Protein AF-A0A8S3IDD4-F1 (afdb_monomer_lite)

Structure (mmCIF, N/CA/C/O backbone):
data_AF-A0A8S3IDD4-F1
#
_entry.id   AF-A0A8S3IDD4-F1
#
loop_
_atom_site.group_PDB
_atom_site.id
_atom_site.type_symbol
_atom_site.label_atom_id
_atom_site.label_alt_id
_atom_site.label_comp_id
_atom_site.label_asym_id
_atom_site.label_entity_id
_atom_site.label_seq_id
_atom_site.pdbx_PDB_ins_code
_atom_site.Cartn_x
_atom_site.Cartn_y
_atom_site.Cartn_z
_atom_site.occupancy
_atom_site.B_iso_or_equiv
_atom_site.auth_seq_id
_atom_site.auth_comp_id
_atom_site.auth_asym_id
_atom_site.auth_atom_id
_atom_site.pdbx_PDB_model_num
ATOM 1 N N . MET A 1 1 ? 24.880 -19.473 -85.694 1.00 47.81 1 MET A N 1
ATOM 2 C CA . MET A 1 1 ? 25.541 -20.239 -84.610 1.00 47.81 1 MET A CA 1
ATOM 3 C C . MET A 1 1 ? 26.152 -19.197 -83.687 1.00 47.81 1 MET A C 1
ATOM 5 O O . MET A 1 1 ? 26.950 -18.420 -84.173 1.00 47.81 1 MET A O 1
ATOM 9 N N . ARG A 1 2 ? 25.750 -18.999 -82.434 1.00 45.16 2 ARG A N 1
ATOM 10 C CA . ARG A 1 2 ? 25.641 -19.986 -81.361 1.00 45.16 2 ARG A CA 1
ATOM 11 C C . ARG A 1 2 ? 24.811 -19.345 -80.235 1.00 45.16 2 ARG A C 1
ATOM 13 O O . ARG A 1 2 ? 25.293 -18.431 -79.578 1.00 45.16 2 ARG A O 1
ATOM 20 N N . SER A 1 3 ? 23.558 -19.768 -80.106 1.00 53.62 3 SER A N 1
ATOM 21 C CA . SER A 1 3 ? 22.796 -19.645 -78.861 1.00 53.62 3 SER A CA 1
ATOM 22 C C . SER A 1 3 ? 23.045 -20.927 -78.066 1.00 53.62 3 SER A C 1
ATOM 24 O O . SER A 1 3 ? 23.429 -21.925 -78.671 1.00 53.62 3 SER A O 1
ATOM 26 N N . ASP A 1 4 ? 22.802 -20.876 -76.762 1.00 62.62 4 ASP A N 1
ATOM 27 C CA . ASP A 1 4 ? 22.766 -22.005 -75.819 1.00 62.62 4 ASP A CA 1
ATOM 28 C C . ASP A 1 4 ? 24.061 -22.210 -75.027 1.00 62.62 4 ASP A C 1
ATOM 30 O O . ASP A 1 4 ? 24.884 -23.060 -75.346 1.00 62.62 4 ASP A O 1
ATOM 34 N N . GLU A 1 5 ? 24.209 -21.476 -73.920 1.00 58.34 5 GLU A N 1
ATOM 35 C CA . GLU A 1 5 ? 24.872 -22.041 -72.744 1.00 58.34 5 GLU A CA 1
ATOM 36 C C . GLU A 1 5 ? 24.438 -21.335 -71.450 1.00 58.34 5 GLU A C 1
ATOM 38 O O . GLU A 1 5 ? 24.296 -20.115 -71.412 1.00 58.34 5 GLU A O 1
ATOM 43 N N . ALA A 1 6 ? 24.292 -22.136 -70.389 1.00 51.22 6 ALA A N 1
ATOM 44 C CA . ALA A 1 6 ? 24.129 -21.768 -68.978 1.00 51.22 6 ALA A CA 1
ATOM 45 C C . ALA A 1 6 ? 22.702 -21.631 -68.402 1.00 51.22 6 ALA A C 1
ATOM 47 O O . ALA A 1 6 ? 22.340 -20.629 -67.790 1.00 51.22 6 ALA A O 1
ATOM 48 N N . THR A 1 7 ? 21.946 -22.731 -68.416 1.00 53.31 7 THR A N 1
ATOM 49 C CA . THR A 1 7 ? 20.843 -22.970 -67.461 1.00 53.31 7 THR A CA 1
ATOM 50 C C . THR A 1 7 ? 20.945 -24.350 -66.813 1.00 53.31 7 THR A C 1
ATOM 52 O O . THR A 1 7 ? 20.028 -25.146 -66.917 1.00 53.31 7 THR A O 1
ATOM 55 N N . HIS A 1 8 ? 22.044 -24.679 -66.121 1.00 52.75 8 HIS A N 1
ATOM 56 C CA . HIS A 1 8 ? 22.105 -25.961 -65.395 1.00 52.75 8 HIS A CA 1
ATOM 57 C C . HIS A 1 8 ? 23.022 -25.974 -64.156 1.00 52.75 8 HIS A C 1
ATOM 59 O O . HIS A 1 8 ? 23.815 -26.885 -63.982 1.00 52.75 8 HIS A O 1
ATOM 65 N N . ILE A 1 9 ? 22.910 -24.995 -63.248 1.00 53.78 9 ILE A N 1
ATOM 66 C CA . ILE A 1 9 ? 23.600 -25.040 -61.934 1.00 53.78 9 ILE A CA 1
ATOM 67 C C . ILE A 1 9 ? 22.798 -24.356 -60.810 1.00 53.78 9 ILE A C 1
ATOM 69 O O . ILE A 1 9 ? 23.269 -23.425 -60.165 1.00 53.78 9 ILE A O 1
ATOM 73 N N . ASN A 1 10 ? 21.554 -24.773 -60.551 1.00 53.62 10 ASN A N 1
ATOM 74 C CA . ASN A 1 10 ? 20.807 -24.253 -59.387 1.00 53.62 10 ASN A CA 1
ATOM 75 C C . ASN A 1 10 ? 20.109 -25.307 -58.517 1.00 53.62 10 ASN A C 1
ATOM 77 O O . ASN A 1 10 ? 19.536 -24.943 -57.493 1.00 53.62 10 ASN A O 1
ATOM 81 N N . HIS A 1 11 ? 20.189 -26.598 -58.852 1.00 50.66 11 HIS A N 1
ATOM 82 C CA . HIS A 1 11 ? 19.459 -27.629 -58.105 1.00 50.66 11 HIS A CA 1
ATOM 83 C C . HIS A 1 11 ? 20.209 -28.154 -56.863 1.00 50.66 11 HIS A C 1
ATOM 85 O O . HIS A 1 11 ? 19.583 -28.518 -55.874 1.00 50.66 11 HIS A O 1
ATOM 91 N N . ASP A 1 12 ? 21.544 -28.111 -56.859 1.00 53.09 12 ASP A N 1
ATOM 92 C CA . ASP A 1 12 ? 22.360 -28.787 -55.835 1.00 53.09 12 ASP A CA 1
ATOM 93 C C . ASP A 1 12 ? 22.460 -28.008 -54.500 1.00 53.09 12 ASP A C 1
ATOM 95 O O . ASP A 1 12 ? 22.492 -28.561 -53.404 1.00 53.09 12 ASP A O 1
ATOM 99 N N . ARG A 1 13 ? 22.391 -26.669 -54.548 1.00 55.47 13 ARG A N 1
ATOM 100 C CA . ARG A 1 13 ? 22.557 -25.806 -53.356 1.00 55.47 13 ARG A CA 1
ATOM 101 C C . ARG A 1 13 ? 21.359 -25.795 -52.397 1.00 55.47 13 ARG A C 1
ATOM 103 O O . ARG A 1 13 ? 21.469 -25.245 -51.299 1.00 55.47 13 ARG A O 1
ATOM 110 N N . ASN A 1 14 ? 20.206 -26.325 -52.808 1.00 54.72 14 ASN A N 1
ATOM 111 C CA . ASN A 1 14 ? 18.976 -26.300 -52.007 1.00 54.72 14 ASN A CA 1
ATOM 112 C C . ASN A 1 14 ? 18.850 -27.544 -51.100 1.00 54.72 14 ASN A C 1
ATOM 114 O O . ASN A 1 14 ? 18.374 -27.456 -49.965 1.00 54.72 14 ASN A O 1
ATOM 118 N N . VAL A 1 15 ? 19.371 -28.686 -51.556 1.00 56.53 15 VAL A N 1
ATOM 119 C CA . VAL A 1 15 ? 19.342 -29.953 -50.806 1.00 56.53 15 VAL A CA 1
ATOM 120 C C . VAL A 1 15 ? 20.254 -29.884 -49.574 1.00 56.53 15 VAL A C 1
ATOM 122 O O . VAL A 1 15 ? 19.863 -30.263 -48.473 1.00 56.53 15 VAL A O 1
ATOM 125 N N . ASP A 1 16 ? 21.437 -29.286 -49.703 1.00 58.88 16 ASP A N 1
ATOM 126 C CA . ASP A 1 16 ? 22.385 -29.174 -48.585 1.00 58.88 16 ASP A CA 1
ATOM 127 C C . ASP A 1 16 ? 21.872 -28.252 -47.452 1.00 58.88 16 ASP A C 1
ATOM 129 O O . ASP A 1 16 ? 22.138 -28.468 -46.269 1.00 58.88 16 ASP A O 1
ATOM 133 N N . LYS A 1 17 ? 21.047 -27.248 -47.782 1.00 57.25 17 LYS A N 1
ATOM 134 C CA . LYS A 1 17 ? 20.395 -26.386 -46.782 1.00 57.25 17 LYS A CA 1
ATOM 135 C C . LYS A 1 17 ? 19.282 -27.123 -46.041 1.00 57.25 17 LYS A C 1
ATOM 137 O O . LYS A 1 17 ? 19.231 -27.071 -44.815 1.00 57.25 17 LYS A O 1
ATOM 142 N N . THR A 1 18 ? 18.415 -27.834 -46.758 1.00 58.44 18 THR A N 1
ATOM 143 C CA . THR A 1 18 ? 17.277 -28.563 -46.168 1.00 58.44 18 THR A CA 1
ATOM 144 C C . THR A 1 18 ? 17.724 -29.674 -45.215 1.00 58.44 18 THR A C 1
ATOM 146 O O . THR A 1 18 ? 17.156 -29.798 -44.128 1.00 58.44 18 THR A O 1
ATOM 149 N N . VAL A 1 19 ? 18.802 -30.402 -45.531 1.00 59.56 19 VAL A N 1
ATOM 150 C CA . VAL A 1 19 ? 19.368 -31.422 -44.625 1.00 59.56 19 VAL A CA 1
ATOM 151 C C . VAL A 1 19 ? 19.996 -30.791 -43.372 1.00 59.56 19 VAL A C 1
ATOM 153 O O . VAL A 1 19 ? 19.849 -31.327 -42.271 1.00 59.56 19 VAL A O 1
ATOM 156 N N . LYS A 1 20 ? 20.638 -29.619 -43.494 1.00 60.47 20 LYS A N 1
ATOM 157 C CA . LYS A 1 20 ? 21.202 -28.880 -42.347 1.00 60.47 20 LYS A CA 1
ATOM 158 C C . LYS A 1 20 ? 20.121 -28.366 -41.392 1.00 60.47 20 LYS A C 1
ATOM 160 O O . LYS A 1 20 ? 20.277 -28.512 -40.181 1.00 60.47 20 LYS A O 1
ATOM 165 N N . TYR A 1 21 ? 19.011 -27.836 -41.910 1.00 59.66 21 TYR A N 1
ATOM 166 C CA . TYR A 1 21 ? 17.879 -27.410 -41.076 1.00 59.66 21 TYR A CA 1
ATOM 167 C C . TYR A 1 21 ? 17.179 -28.596 -40.405 1.00 59.66 21 TYR A C 1
ATOM 169 O O . TYR A 1 21 ? 16.895 -28.529 -39.211 1.00 59.66 21 TYR A O 1
ATOM 177 N N . ALA A 1 22 ? 16.979 -29.711 -41.113 1.00 59.59 22 ALA A N 1
ATOM 178 C CA . ALA A 1 22 ? 16.393 -30.918 -40.525 1.00 59.59 22 ALA A CA 1
ATOM 179 C C . ALA A 1 22 ? 17.230 -31.461 -39.349 1.00 59.59 22 ALA A C 1
ATOM 181 O O . ALA A 1 22 ? 16.677 -31.857 -38.323 1.00 59.59 22 ALA A O 1
ATOM 182 N N . LYS A 1 23 ? 18.565 -31.406 -39.458 1.00 60.41 23 LYS A N 1
ATOM 183 C CA . LYS A 1 23 ? 19.498 -31.847 -38.407 1.00 60.41 23 LYS A CA 1
ATOM 184 C C . LYS A 1 23 ? 19.513 -30.925 -37.175 1.00 60.41 23 LYS A C 1
ATOM 186 O O . LYS A 1 23 ? 19.834 -31.388 -36.085 1.00 60.41 23 LYS A O 1
ATOM 191 N N . LEU A 1 24 ? 19.143 -29.649 -37.336 1.00 59.66 24 LEU A N 1
ATOM 192 C CA . LEU A 1 24 ? 19.061 -28.651 -36.259 1.00 59.66 24 LEU A CA 1
ATOM 193 C C . LEU A 1 24 ? 17.679 -28.620 -35.576 1.00 59.66 24 LEU A C 1
ATOM 195 O O . LEU A 1 24 ? 17.594 -28.417 -34.369 1.00 59.66 24 LEU A O 1
ATOM 199 N N . ILE A 1 25 ? 16.595 -28.835 -36.326 1.00 60.56 25 ILE A N 1
ATOM 200 C CA . ILE A 1 25 ? 15.211 -28.725 -35.827 1.00 60.56 25 ILE A CA 1
ATOM 201 C C . ILE A 1 25 ? 14.819 -29.926 -34.949 1.00 60.56 25 ILE A C 1
ATOM 203 O O . ILE A 1 25 ? 14.112 -29.758 -33.954 1.00 60.56 25 ILE A O 1
ATOM 207 N N . LEU A 1 26 ? 15.313 -31.126 -35.274 1.00 59.53 26 LEU A N 1
ATOM 208 C CA . LEU A 1 26 ? 15.010 -32.360 -34.539 1.00 59.53 26 LEU A CA 1
ATOM 209 C C . LEU A 1 26 ? 15.363 -32.307 -33.034 1.00 59.53 26 LEU A C 1
ATOM 211 O O . LEU A 1 26 ? 14.499 -32.640 -32.221 1.00 59.53 26 LEU A O 1
ATOM 215 N N . PRO A 1 27 ? 16.569 -31.865 -32.612 1.00 61.62 27 PRO A N 1
ATOM 216 C CA . PRO A 1 27 ? 16.889 -31.759 -31.187 1.00 61.62 27 PRO A CA 1
ATOM 217 C C . PRO A 1 27 ? 16.122 -30.631 -30.477 1.00 61.62 27 PRO A C 1
ATOM 219 O O . PRO A 1 27 ? 15.776 -30.778 -29.307 1.00 61.62 27 PRO A O 1
ATOM 222 N N . ILE A 1 28 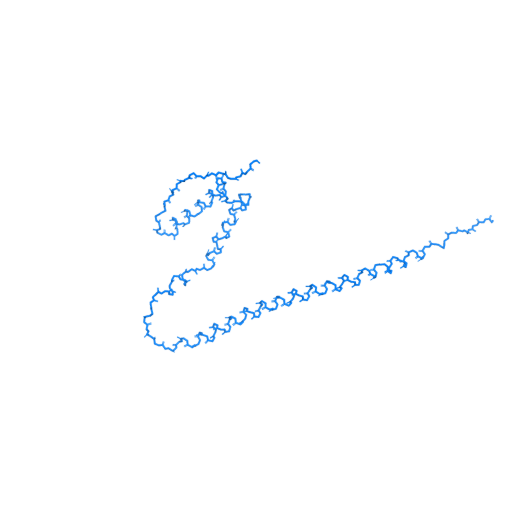? 15.803 -29.529 -31.168 1.00 65.00 28 ILE A N 1
ATOM 223 C CA . ILE A 1 28 ? 15.089 -28.379 -30.581 1.00 65.00 28 ILE A CA 1
ATOM 224 C C . ILE A 1 28 ? 13.644 -28.752 -30.223 1.00 65.00 28 ILE A C 1
ATOM 226 O O . ILE A 1 28 ? 13.180 -28.430 -29.127 1.00 65.00 28 ILE A O 1
ATOM 230 N N . LEU A 1 29 ? 12.950 -29.484 -31.100 1.00 60.75 29 LEU A N 1
ATOM 231 C CA . LEU A 1 29 ? 11.616 -30.025 -30.809 1.00 60.75 29 LEU A CA 1
ATOM 232 C C . LEU A 1 29 ? 11.642 -31.001 -29.624 1.00 60.75 29 LEU A C 1
ATOM 234 O O . LEU A 1 29 ? 10.764 -30.937 -28.765 1.00 60.75 29 LEU A O 1
ATOM 238 N N . GLY A 1 30 ? 12.668 -31.854 -29.535 1.00 64.25 30 GLY A N 1
ATOM 239 C CA . GLY A 1 30 ? 12.842 -32.774 -28.407 1.00 64.25 30 GLY A CA 1
ATOM 240 C C . GLY A 1 30 ? 13.015 -32.051 -27.068 1.00 64.25 30 GLY A C 1
ATOM 241 O O . GLY A 1 30 ? 12.346 -32.384 -26.093 1.00 64.25 30 GLY A O 1
ATOM 242 N N . ILE A 1 31 ? 13.856 -31.013 -27.027 1.00 69.25 31 ILE A N 1
ATOM 243 C CA . ILE A 1 31 ? 14.084 -30.208 -25.815 1.00 69.25 31 ILE A CA 1
ATOM 244 C C . ILE A 1 31 ? 12.818 -29.427 -25.429 1.00 69.25 31 ILE A C 1
ATOM 246 O O . ILE A 1 31 ? 12.453 -29.388 -24.254 1.00 69.25 31 ILE A O 1
ATOM 250 N N . SER A 1 32 ? 12.107 -28.853 -26.406 1.00 65.56 32 SER A N 1
ATOM 251 C CA . SER A 1 32 ? 10.849 -28.136 -26.164 1.00 65.56 32 SER A CA 1
ATOM 252 C C . SER A 1 32 ? 9.754 -29.048 -25.597 1.00 65.56 32 SER A C 1
ATOM 254 O O . SER A 1 32 ? 9.045 -28.639 -24.676 1.00 65.56 32 SER A O 1
ATOM 256 N N . LEU A 1 33 ? 9.662 -30.298 -26.067 1.00 72.62 33 LEU A N 1
ATOM 257 C CA . LEU A 1 33 ? 8.726 -31.290 -25.534 1.00 72.62 33 LEU A CA 1
ATOM 258 C C . LEU A 1 33 ? 9.028 -31.615 -24.062 1.00 72.62 33 LEU A C 1
ATOM 260 O O . LEU A 1 33 ? 8.114 -31.642 -23.242 1.00 72.62 33 LEU A O 1
ATOM 264 N N . ILE A 1 34 ? 10.304 -31.811 -23.713 1.00 68.31 34 ILE A N 1
ATOM 265 C CA . ILE A 1 34 ? 10.727 -32.142 -22.341 1.00 68.31 34 ILE A CA 1
ATOM 266 C C . ILE A 1 34 ? 10.465 -30.974 -21.383 1.00 68.31 34 ILE A C 1
ATOM 268 O O . ILE A 1 34 ? 9.955 -31.184 -20.285 1.00 68.31 34 ILE A O 1
ATOM 272 N N . LEU A 1 35 ? 10.768 -29.733 -21.780 1.00 65.88 35 LEU A N 1
ATOM 273 C CA . LEU A 1 35 ? 10.448 -28.577 -20.935 1.00 65.88 35 LEU A CA 1
ATOM 274 C C . LEU A 1 35 ? 8.930 -28.390 -20.786 1.00 65.88 35 LEU A C 1
ATOM 276 O O . LEU A 1 35 ? 8.460 -28.074 -19.693 1.00 65.88 35 LEU A O 1
ATOM 280 N N . GLY A 1 36 ? 8.157 -28.626 -21.849 1.00 63.34 36 GLY A N 1
ATOM 281 C CA . GLY A 1 36 ? 6.697 -28.534 -21.816 1.00 63.34 36 GLY A CA 1
ATOM 282 C C . GLY A 1 36 ? 6.049 -29.531 -20.850 1.00 63.34 36 GLY A C 1
ATOM 283 O O . GLY A 1 36 ? 5.169 -29.149 -20.075 1.00 63.34 36 GLY A O 1
ATOM 284 N N . THR A 1 37 ? 6.503 -30.789 -20.831 1.00 74.19 37 THR A N 1
ATOM 285 C CA . THR A 1 37 ? 5.941 -31.811 -19.928 1.00 74.19 37 THR A CA 1
ATOM 286 C C . THR A 1 37 ? 6.204 -31.508 -18.454 1.00 74.19 37 THR A C 1
ATOM 288 O O . THR A 1 37 ? 5.323 -31.736 -17.625 1.00 74.19 37 THR A O 1
ATOM 291 N N . VAL A 1 38 ? 7.365 -30.937 -18.116 1.00 72.94 38 VAL A N 1
ATOM 292 C CA . VAL A 1 38 ? 7.704 -30.556 -16.733 1.00 72.94 38 VAL A CA 1
ATOM 293 C C . VAL A 1 38 ? 6.777 -29.457 -16.210 1.00 72.94 38 VAL A C 1
ATOM 295 O O . VAL A 1 38 ? 6.293 -29.551 -15.080 1.00 72.94 38 VAL A O 1
ATOM 298 N N . VAL A 1 39 ? 6.481 -28.442 -17.028 1.00 74.44 39 VAL A N 1
ATOM 299 C CA . VAL A 1 39 ? 5.576 -27.347 -16.637 1.00 74.44 39 VAL A CA 1
ATOM 300 C C . VAL A 1 39 ? 4.162 -27.877 -16.394 1.00 74.44 39 VAL A C 1
ATOM 302 O O . VAL A 1 39 ? 3.568 -27.586 -15.357 1.00 74.44 39 VAL A O 1
ATOM 305 N N . ILE A 1 40 ? 3.653 -28.720 -17.297 1.00 72.50 40 ILE A N 1
ATOM 306 C CA . ILE A 1 40 ? 2.317 -29.322 -17.170 1.00 72.50 40 ILE A CA 1
ATOM 307 C C . ILE A 1 40 ? 2.233 -30.207 -15.913 1.00 72.50 40 ILE A C 1
ATOM 309 O O . ILE A 1 40 ? 1.260 -30.117 -15.162 1.00 72.50 40 ILE A O 1
ATOM 313 N N . ALA A 1 41 ? 3.261 -31.013 -15.627 1.00 68.56 41 ALA A N 1
ATOM 314 C CA . ALA A 1 41 ? 3.298 -31.865 -14.438 1.00 68.56 41 ALA A CA 1
ATOM 315 C C . ALA A 1 41 ? 3.309 -31.057 -13.125 1.00 68.56 41 ALA A C 1
ATOM 317 O O . ALA A 1 41 ? 2.590 -31.406 -12.184 1.00 68.56 41 ALA A O 1
ATOM 318 N N . LEU A 1 42 ? 4.070 -29.955 -13.062 1.00 69.12 42 LEU A N 1
ATOM 319 C CA . LEU A 1 42 ? 4.083 -29.068 -11.893 1.00 69.12 42 LEU A CA 1
ATOM 320 C C . LEU A 1 42 ? 2.720 -28.405 -11.662 1.00 69.12 42 LEU A C 1
ATOM 322 O O . LEU A 1 42 ? 2.265 -28.345 -10.519 1.00 69.12 42 LEU A O 1
ATOM 326 N N . SER A 1 43 ? 2.056 -27.945 -12.727 1.00 72.25 43 SER A N 1
ATOM 327 C CA . SER A 1 43 ? 0.719 -27.343 -12.646 1.00 72.25 43 SER A CA 1
ATOM 328 C C . SER A 1 43 ? -0.345 -28.329 -12.151 1.00 72.25 43 SER A C 1
ATOM 330 O O . SER A 1 43 ? -1.196 -27.959 -11.345 1.00 72.25 43 SER A O 1
ATOM 332 N N . ILE A 1 44 ? -0.292 -29.596 -12.576 1.00 67.06 44 ILE A N 1
ATOM 333 C CA . ILE A 1 44 ? -1.220 -30.628 -12.085 1.00 67.06 44 ILE A CA 1
ATOM 334 C C . ILE A 1 44 ? -0.952 -30.927 -10.601 1.00 67.06 44 ILE A C 1
ATOM 336 O O . ILE A 1 44 ? -1.889 -31.000 -9.803 1.00 67.06 44 ILE A O 1
ATOM 340 N N . ALA A 1 45 ? 0.316 -31.049 -10.194 1.00 63.88 45 ALA A N 1
ATOM 341 C CA . ALA A 1 45 ? 0.680 -31.347 -8.808 1.00 63.88 45 ALA A CA 1
ATOM 342 C C . ALA A 1 45 ? 0.263 -30.237 -7.823 1.00 63.88 45 ALA A C 1
ATOM 344 O O . ALA A 1 45 ? -0.218 -30.531 -6.722 1.00 63.88 45 ALA A O 1
ATOM 345 N N . THR A 1 46 ? 0.410 -28.965 -8.207 1.00 63.94 46 THR A N 1
ATOM 346 C CA . THR A 1 46 ? -0.057 -27.836 -7.387 1.00 63.94 46 THR A CA 1
ATOM 347 C C . THR A 1 46 ? -1.578 -27.822 -7.274 1.00 63.94 46 THR A C 1
ATOM 349 O O . THR A 1 46 ? -2.092 -27.645 -6.168 1.00 63.94 46 THR A O 1
ATOM 352 N N . LEU A 1 47 ? -2.302 -28.111 -8.359 1.00 57.75 47 LEU A N 1
ATOM 353 C CA . LEU A 1 47 ? -3.765 -28.162 -8.353 1.00 57.75 47 LEU A CA 1
ATOM 354 C C . LEU A 1 47 ? -4.308 -29.304 -7.471 1.00 57.75 47 LEU A C 1
ATOM 356 O O . LEU A 1 47 ? -5.218 -29.094 -6.668 1.00 57.75 47 LEU A O 1
ATOM 360 N N . MET A 1 48 ? -3.693 -30.492 -7.517 1.00 61.00 48 MET A N 1
ATOM 361 C CA . MET A 1 48 ? -4.070 -31.619 -6.647 1.00 61.00 48 MET A CA 1
ATOM 362 C C . MET A 1 48 ? -3.833 -31.331 -5.156 1.00 61.00 48 MET A C 1
ATOM 364 O O . MET A 1 48 ? -4.599 -31.789 -4.305 1.00 61.00 48 MET A O 1
ATOM 368 N N . LYS A 1 49 ? -2.785 -30.568 -4.816 1.00 60.16 49 LYS A N 1
ATOM 369 C CA . LYS A 1 49 ? -2.500 -30.177 -3.425 1.00 60.16 49 LYS A CA 1
ATOM 370 C C . LYS A 1 49 ? -3.554 -29.211 -2.875 1.00 60.16 49 LYS A C 1
ATOM 372 O O . LYS A 1 49 ? -3.867 -29.286 -1.689 1.00 60.16 49 LYS A O 1
ATOM 377 N N . VAL A 1 50 ? -4.118 -28.350 -3.724 1.00 57.72 50 VAL A N 1
ATOM 378 C CA . VAL A 1 50 ? -5.231 -27.458 -3.359 1.00 57.72 50 VAL A CA 1
ATOM 379 C C . VAL A 1 50 ? -6.529 -28.249 -3.176 1.00 57.72 50 VAL A C 1
ATOM 381 O O . VAL A 1 50 ? -7.248 -28.005 -2.213 1.00 57.72 50 VAL A O 1
ATOM 384 N N . ASN A 1 51 ? -6.794 -29.260 -4.011 1.00 57.62 51 ASN A N 1
ATOM 385 C CA . ASN A 1 51 ? -8.016 -30.061 -3.876 1.00 57.62 51 ASN A CA 1
ATOM 386 C C . ASN A 1 51 ? -8.026 -30.928 -2.602 1.00 57.62 51 ASN A C 1
ATOM 388 O O . ASN A 1 51 ? -9.019 -30.968 -1.886 1.00 57.62 51 ASN A O 1
ATOM 392 N N . LYS A 1 52 ? -6.887 -31.536 -2.236 1.00 57.69 52 LYS A N 1
ATOM 393 C CA . LYS A 1 52 ? -6.763 -32.299 -0.975 1.00 57.69 52 LYS A CA 1
ATOM 394 C C . LYS A 1 52 ? -6.970 -31.438 0.276 1.00 57.69 52 LYS A C 1
ATOM 396 O O . LYS A 1 52 ? -7.440 -31.940 1.289 1.00 57.69 52 LYS A O 1
ATOM 401 N N . LYS A 1 53 ? -6.632 -30.145 0.205 1.00 57.84 53 LYS A N 1
ATOM 402 C CA . LYS A 1 53 ? -6.906 -29.171 1.273 1.00 57.84 53 LYS A CA 1
ATOM 403 C C . LYS A 1 53 ? -8.404 -28.867 1.399 1.00 57.84 53 LYS A C 1
ATOM 405 O O . LYS A 1 53 ? -8.850 -28.575 2.500 1.00 57.84 53 L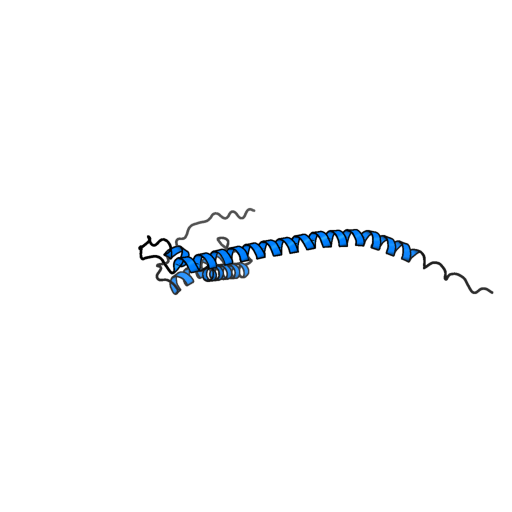YS A O 1
ATOM 410 N N . ALA A 1 54 ? -9.165 -28.937 0.305 1.00 57.12 54 ALA A N 1
ATOM 411 C CA . ALA A 1 54 ? -10.608 -28.701 0.314 1.00 57.12 54 ALA A CA 1
ATOM 412 C C . ALA A 1 54 ? -11.384 -29.879 0.932 1.00 57.12 54 ALA A C 1
ATOM 414 O O . AL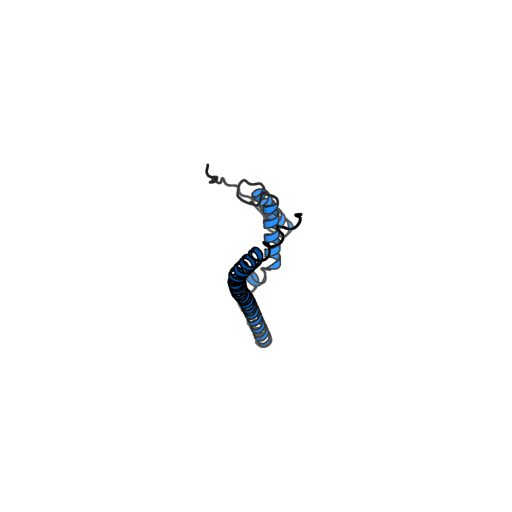A A 1 54 ? -12.265 -29.656 1.761 1.00 57.12 54 ALA A O 1
ATOM 415 N N . ASP A 1 55 ? -11.003 -31.121 0.622 1.00 55.59 55 ASP A N 1
ATOM 416 C CA . ASP A 1 55 ? -11.649 -32.317 1.192 1.00 55.59 55 ASP A CA 1
ATOM 417 C C . ASP A 1 55 ? -11.439 -32.432 2.716 1.00 55.59 55 ASP A C 1
ATOM 419 O O . ASP A 1 55 ? -12.343 -32.825 3.455 1.00 55.59 55 ASP A O 1
ATOM 423 N N . GLU A 1 56 ? -10.270 -32.013 3.213 1.00 57.41 56 GLU A N 1
ATOM 424 C CA . GLU A 1 56 ? -9.954 -31.981 4.650 1.00 57.41 56 GLU A CA 1
ATOM 425 C C . GLU A 1 56 ? -10.833 -30.967 5.418 1.00 57.41 56 GLU A C 1
ATOM 427 O O . GLU A 1 56 ? -11.158 -31.172 6.589 1.00 57.41 56 GLU A O 1
ATOM 432 N N . ILE A 1 57 ? -11.283 -29.899 4.745 1.00 55.91 57 ILE A N 1
ATOM 433 C CA . ILE A 1 57 ? -12.192 -28.887 5.305 1.00 55.91 57 ILE A CA 1
ATOM 434 C C . ILE A 1 57 ? -13.635 -29.409 5.338 1.00 55.91 57 ILE A C 1
ATOM 436 O O . ILE A 1 57 ? -14.332 -29.204 6.333 1.00 55.91 57 ILE A O 1
ATOM 440 N N . LEU A 1 58 ? -14.077 -30.132 4.306 1.00 55.38 58 LEU A N 1
ATOM 441 C CA . LEU A 1 58 ? -15.444 -30.662 4.234 1.00 55.38 58 LEU A CA 1
ATOM 442 C C . LEU A 1 58 ? -15.677 -31.819 5.220 1.00 55.38 58 LEU A C 1
ATOM 444 O O . LEU A 1 58 ? -16.705 -31.844 5.893 1.00 55.38 58 LEU A O 1
ATOM 448 N N . TYR A 1 59 ? -14.691 -32.701 5.411 1.00 48.66 59 TYR A N 1
ATOM 449 C CA . TYR A 1 59 ? -14.780 -33.794 6.393 1.00 48.66 59 TYR A CA 1
ATOM 450 C C . TYR A 1 59 ? -14.684 -33.306 7.854 1.00 48.66 59 TYR A C 1
ATOM 452 O O . TYR A 1 59 ? -15.255 -33.904 8.768 1.00 48.66 59 TYR A O 1
ATOM 460 N N . SER A 1 60 ? -13.995 -32.183 8.092 1.00 49.25 60 SER A N 1
ATOM 461 C CA . SER A 1 60 ? -13.928 -31.538 9.412 1.00 49.25 60 SER A CA 1
ATOM 462 C C . SER A 1 60 ? -15.199 -30.735 9.737 1.00 49.25 60 SER A C 1
ATOM 464 O O . SER A 1 60 ? -15.598 -30.646 10.901 1.00 49.25 60 SER A O 1
ATOM 466 N N . SER A 1 61 ? -15.881 -30.209 8.711 1.00 50.44 61 SER A N 1
ATOM 467 C CA . SER A 1 61 ? -17.106 -29.413 8.858 1.00 50.44 61 SER A CA 1
ATOM 468 C C . SER A 1 61 ? -18.335 -30.240 9.257 1.00 50.44 61 SER A C 1
ATOM 470 O O . SER A 1 61 ? -19.203 -29.720 9.956 1.00 50.44 61 SER A O 1
ATOM 472 N N . GLU A 1 62 ? -18.435 -31.513 8.862 1.00 51.38 62 GLU A N 1
ATOM 473 C CA . GLU A 1 62 ? -19.571 -32.366 9.261 1.00 51.38 62 GLU A CA 1
ATOM 474 C C . GLU A 1 62 ? -19.447 -32.899 10.696 1.00 51.38 62 GLU A C 1
ATOM 476 O O . GLU A 1 62 ? -20.453 -33.096 11.380 1.00 51.38 62 GLU A O 1
ATOM 481 N N . LYS A 1 63 ? -18.222 -33.078 11.208 1.00 43.19 63 LYS A N 1
ATOM 482 C CA . LYS A 1 63 ? -18.004 -33.627 12.557 1.00 43.19 63 LYS A CA 1
ATOM 483 C C . LYS A 1 63 ? -18.171 -32.592 13.678 1.00 43.19 63 LYS A C 1
ATOM 485 O O . LYS A 1 63 ? -18.314 -32.979 14.836 1.00 43.19 63 LYS A O 1
ATOM 490 N N . SER A 1 64 ? -18.174 -31.289 13.377 1.00 47.44 64 SER A N 1
ATOM 491 C CA . SER A 1 64 ? -18.224 -30.235 14.404 1.00 47.44 64 SER A CA 1
ATOM 492 C C . SER A 1 64 ? -19.631 -29.768 14.794 1.00 47.44 64 SER A C 1
ATOM 494 O O . SER A 1 64 ? -19.750 -28.944 15.700 1.00 47.44 64 SER A O 1
ATOM 496 N N . ILE A 1 65 ? -20.697 -30.247 14.138 1.00 50.25 65 ILE A N 1
ATOM 497 C CA . ILE A 1 65 ? -22.075 -29.792 14.425 1.00 50.25 65 ILE A CA 1
ATOM 498 C C . ILE A 1 65 ? -22.678 -30.515 15.644 1.00 50.25 65 ILE A C 1
ATOM 500 O O . ILE A 1 65 ? -23.577 -29.995 16.301 1.00 50.25 65 ILE A O 1
ATOM 504 N N . ILE A 1 66 ? -22.129 -31.666 16.033 1.00 52.25 66 ILE A N 1
ATOM 505 C CA . ILE A 1 66 ? -22.605 -32.452 17.171 1.00 52.25 66 ILE A CA 1
ATOM 506 C C . ILE A 1 66 ? -21.421 -32.655 18.118 1.00 52.25 66 ILE A C 1
ATOM 508 O O . ILE A 1 66 ? -20.623 -33.543 17.868 1.00 52.25 66 ILE A O 1
ATOM 512 N N . ILE A 1 67 ? -21.253 -31.797 19.136 1.00 49.78 67 ILE A N 1
ATOM 513 C CA . ILE A 1 67 ? -20.699 -32.064 20.491 1.00 49.78 67 ILE A CA 1
ATOM 514 C C . ILE A 1 67 ? -20.407 -30.712 21.184 1.00 49.78 67 ILE A C 1
ATOM 516 O O . ILE A 1 67 ? -19.406 -30.041 20.955 1.00 49.78 67 ILE A O 1
ATOM 520 N N . SER A 1 68 ? -21.358 -30.347 22.048 1.00 41.72 68 SER A N 1
ATOM 521 C CA . SER A 1 68 ? -21.220 -29.660 23.341 1.00 41.72 68 SER A CA 1
ATOM 522 C C . SER A 1 68 ? -20.395 -28.370 23.475 1.00 41.72 68 SER A C 1
ATOM 524 O O . SER A 1 68 ? -19.166 -28.366 23.490 1.00 41.72 68 SER A O 1
ATOM 526 N N . LYS A 1 69 ? -21.131 -27.305 23.824 1.00 57.31 69 LYS A N 1
ATOM 527 C CA . LYS A 1 69 ? -20.901 -26.406 24.971 1.00 57.31 69 LYS A CA 1
ATOM 528 C C . LYS A 1 69 ? -19.658 -26.746 25.820 1.00 57.31 69 LYS A C 1
ATOM 530 O O . LYS A 1 69 ? -19.746 -27.441 26.825 1.00 57.31 69 LYS A O 1
ATOM 535 N N . ALA A 1 70 ? -18.532 -26.144 25.469 1.00 45.75 70 ALA A N 1
ATOM 536 C CA . ALA A 1 70 ? -17.457 -25.814 26.391 1.00 45.75 70 ALA A CA 1
ATOM 537 C C . ALA A 1 70 ? -16.880 -24.481 25.913 1.00 45.75 70 ALA A C 1
ATOM 539 O O . ALA A 1 70 ? -16.456 -24.364 24.763 1.00 45.75 70 ALA A O 1
ATOM 540 N N . ALA A 1 71 ? -16.931 -23.454 26.762 1.00 54.66 71 ALA A N 1
ATOM 541 C CA . ALA A 1 71 ? -16.274 -22.188 26.478 1.00 54.66 71 ALA A CA 1
ATOM 542 C C . ALA A 1 71 ? -14.761 -22.445 26.437 1.00 54.66 71 ALA A C 1
ATOM 544 O O . ALA A 1 71 ? -14.120 -22.600 27.475 1.00 54.66 71 ALA A O 1
ATOM 545 N N . LYS A 1 72 ? -14.213 -22.564 25.225 1.00 50.03 72 LYS A N 1
ATOM 546 C CA . LYS A 1 72 ? -12.770 -22.542 24.977 1.00 50.03 72 LYS A CA 1
ATOM 547 C C . LYS A 1 72 ? -12.252 -21.110 25.156 1.00 50.03 72 LYS A C 1
ATOM 549 O O . LYS A 1 72 ? -13.003 -20.170 24.885 1.00 50.03 72 LYS A O 1
ATOM 554 N N . PRO A 1 73 ? -10.986 -20.923 25.569 1.00 46.59 73 PRO A N 1
ATOM 555 C CA . PRO A 1 73 ? -10.391 -19.598 25.626 1.00 46.59 73 PRO A CA 1
ATOM 556 C C . PRO A 1 73 ? -10.432 -18.974 24.229 1.00 46.59 73 PRO A C 1
ATOM 558 O O . PRO A 1 73 ? -10.129 -19.630 23.231 1.00 46.59 73 PRO A O 1
ATOM 561 N N . SER A 1 74 ? -10.852 -17.714 24.180 1.00 54.19 74 SER A N 1
ATOM 562 C CA . SER A 1 74 ? -10.993 -16.879 22.989 1.00 54.19 74 SER A CA 1
ATOM 563 C C . SER A 1 74 ? -9.629 -16.566 22.348 1.00 54.19 74 SER A C 1
ATOM 565 O O . SER A 1 74 ? -9.169 -15.431 22.392 1.00 54.19 74 SER A O 1
ATOM 567 N N . GLU A 1 75 ? -8.981 -17.556 21.737 1.00 54.72 75 GLU A N 1
ATOM 568 C CA . GLU A 1 75 ? -7.821 -17.351 20.849 1.00 54.72 75 GLU A CA 1
ATOM 569 C C . GLU A 1 75 ? -8.181 -17.484 19.360 1.00 54.72 75 GLU A C 1
ATOM 571 O O . GLU A 1 75 ? -7.387 -17.163 18.481 1.00 54.72 75 GLU A O 1
ATOM 576 N N . SER A 1 76 ? -9.414 -17.892 19.050 1.00 56.47 76 SER A N 1
ATOM 577 C CA . SER A 1 76 ? -9.911 -18.029 17.676 1.00 56.47 76 SER A CA 1
ATOM 578 C C . SER A 1 76 ? -10.483 -16.737 17.086 1.00 56.47 76 SER A C 1
ATOM 580 O O . SER A 1 76 ? -11.028 -16.770 15.990 1.00 56.47 76 SER A O 1
ATOM 582 N N . THR A 1 77 ? -10.437 -15.613 17.803 1.00 66.31 77 THR A N 1
ATOM 583 C CA . THR A 1 77 ? -11.106 -14.370 17.384 1.00 66.31 77 THR A CA 1
ATOM 584 C C . THR A 1 77 ? -10.181 -13.437 16.614 1.00 66.31 77 THR A C 1
ATOM 586 O O . THR A 1 77 ? -10.609 -12.865 15.616 1.00 66.31 77 THR A O 1
ATOM 589 N N . LEU A 1 78 ? -8.906 -13.320 17.002 1.00 78.62 78 LEU A N 1
ATOM 590 C CA . LEU A 1 78 ? -7.975 -12.413 16.324 1.00 78.62 78 LEU A CA 1
ATOM 591 C C . LEU A 1 78 ? -7.569 -12.932 14.940 1.00 78.62 78 LEU A C 1
ATOM 593 O O . LEU A 1 78 ? -7.680 -12.207 13.956 1.00 78.62 78 LEU A O 1
ATOM 597 N N . THR A 1 79 ? -7.149 -14.193 14.835 1.00 78.94 79 THR A N 1
ATOM 598 C CA . THR A 1 79 ? -6.777 -14.794 13.542 1.00 78.94 79 THR A CA 1
ATOM 599 C C . THR A 1 79 ? -7.960 -14.869 12.581 1.00 78.94 79 THR A C 1
ATOM 601 O O . THR A 1 79 ? -7.781 -14.623 11.394 1.00 78.94 79 THR A O 1
ATOM 604 N N . ALA A 1 80 ? -9.172 -15.115 13.088 1.00 80.56 80 ALA A N 1
ATOM 605 C CA . ALA A 1 80 ? -10.396 -15.076 12.290 1.00 80.56 80 ALA A CA 1
ATOM 606 C C . ALA A 1 80 ? -10.811 -13.653 11.872 1.00 80.56 80 ALA A C 1
ATOM 608 O O . ALA A 1 80 ? -11.549 -13.497 10.903 1.00 80.56 80 ALA A O 1
ATOM 609 N N . SER A 1 81 ? -10.354 -12.617 12.585 1.00 84.50 81 SER A N 1
ATOM 610 C CA . SER A 1 81 ? -10.667 -11.220 12.256 1.00 84.50 81 SER A CA 1
ATOM 611 C C . SER A 1 81 ? -9.792 -10.640 11.140 1.00 84.50 81 SER A C 1
ATOM 613 O O . SER A 1 81 ? -10.165 -9.635 10.539 1.00 84.50 81 SER A O 1
ATOM 615 N N . ILE A 1 82 ? -8.651 -11.270 10.830 1.00 87.88 82 ILE A N 1
ATOM 616 C CA . ILE A 1 82 ? -7.772 -10.850 9.733 1.00 87.88 82 ILE A CA 1
ATOM 617 C C . ILE A 1 82 ? -8.336 -11.377 8.414 1.00 87.88 82 ILE A C 1
ATOM 619 O O . ILE A 1 82 ? -8.336 -12.581 8.156 1.00 87.88 82 ILE A O 1
ATOM 623 N N . ARG A 1 83 ? -8.781 -10.463 7.552 1.00 93.06 83 ARG A N 1
ATOM 624 C CA . ARG A 1 83 ? -9.335 -10.796 6.239 1.00 93.06 83 ARG A CA 1
ATOM 625 C C . ARG A 1 83 ? -8.281 -10.620 5.140 1.00 93.06 83 ARG A C 1
ATOM 627 O O . ARG A 1 83 ? -7.710 -9.542 4.983 1.00 93.06 83 ARG A O 1
ATOM 634 N N . ILE A 1 84 ? -7.986 -11.688 4.392 1.00 94.31 84 ILE A N 1
ATOM 635 C CA . ILE A 1 84 ? -6.921 -11.695 3.367 1.00 94.31 84 ILE A CA 1
ATOM 636 C C . ILE A 1 84 ? -7.212 -10.687 2.243 1.00 94.31 84 ILE A C 1
ATOM 638 O O . ILE A 1 84 ? -6.298 -10.027 1.754 1.00 94.31 84 ILE A O 1
ATOM 642 N N . ASP A 1 85 ? -8.471 -10.536 1.849 1.00 95.25 85 ASP A N 1
ATOM 643 C CA . ASP A 1 85 ? -8.946 -9.553 0.870 1.00 95.25 85 ASP A CA 1
ATOM 644 C C . ASP A 1 85 ? -8.651 -8.105 1.293 1.00 95.25 85 ASP A C 1
ATOM 646 O O . ASP A 1 85 ? -8.194 -7.300 0.475 1.00 95.25 85 ASP A O 1
ATOM 650 N N . GLU A 1 86 ? -8.823 -7.779 2.577 1.00 93.81 86 GLU A N 1
ATOM 651 C CA . GLU A 1 86 ? -8.463 -6.459 3.107 1.00 93.81 86 GLU A CA 1
ATOM 652 C C . GLU A 1 86 ? -6.948 -6.242 3.059 1.00 93.81 86 GLU A C 1
ATOM 654 O O . GLU A 1 86 ? -6.483 -5.208 2.579 1.00 93.81 86 GLU A O 1
ATOM 659 N N . VAL A 1 87 ? -6.163 -7.244 3.472 1.00 96.19 87 VAL A N 1
ATOM 660 C CA . VAL A 1 87 ? -4.694 -7.182 3.394 1.00 96.19 87 VAL A CA 1
ATOM 661 C C . VAL A 1 87 ? -4.240 -6.934 1.956 1.00 96.19 87 VAL A C 1
ATOM 663 O O . VAL A 1 87 ? -3.412 -6.055 1.712 1.00 96.19 87 VAL A O 1
ATOM 666 N N . MET A 1 88 ? -4.805 -7.661 0.992 1.00 97.94 88 MET A N 1
ATOM 667 C CA . MET A 1 88 ? -4.473 -7.483 -0.422 1.00 97.94 88 MET A CA 1
ATOM 668 C C . MET A 1 88 ? -4.872 -6.105 -0.948 1.00 97.94 88 MET A C 1
ATOM 670 O O . MET A 1 88 ? -4.141 -5.534 -1.756 1.00 97.94 88 MET A O 1
ATOM 674 N N . THR A 1 89 ? -5.976 -5.535 -0.464 1.00 97.75 89 THR A N 1
ATOM 675 C CA . THR A 1 89 ? -6.375 -4.160 -0.797 1.00 97.75 89 THR A CA 1
ATOM 676 C C . THR A 1 89 ? -5.300 -3.161 -0.368 1.00 97.75 89 THR A C 1
ATOM 678 O O . THR A 1 89 ? -4.870 -2.339 -1.179 1.00 97.75 89 THR A O 1
ATOM 681 N N . TYR A 1 90 ? -4.787 -3.278 0.861 1.00 97.44 90 TYR A N 1
ATOM 682 C CA . TYR A 1 90 ? -3.705 -2.414 1.340 1.00 97.44 90 TYR A CA 1
ATOM 683 C C . TYR A 1 90 ? -2.411 -2.617 0.544 1.00 97.44 90 TYR A C 1
ATOM 685 O O . TYR A 1 90 ? -1.763 -1.645 0.160 1.00 97.44 90 TYR A O 1
A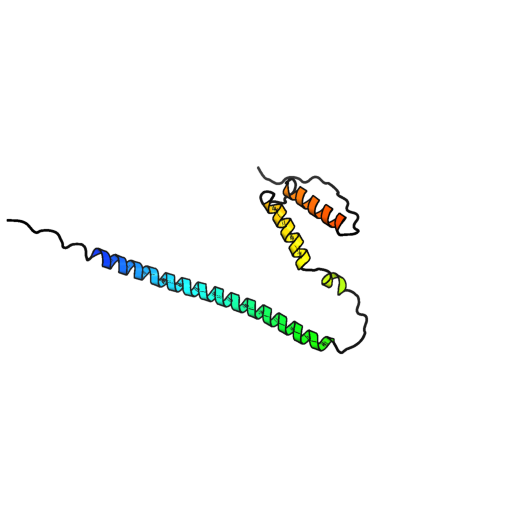TOM 693 N N . LEU A 1 91 ? -2.031 -3.864 0.249 1.00 98.31 91 LEU A N 1
ATOM 694 C CA . LEU A 1 91 ? -0.823 -4.155 -0.531 1.00 98.31 91 LEU A CA 1
ATOM 695 C C . LEU A 1 91 ? -0.900 -3.591 -1.955 1.00 98.31 91 LEU A C 1
ATOM 697 O O . LEU A 1 91 ? 0.079 -3.018 -2.435 1.00 98.31 91 LEU A O 1
ATOM 701 N N . ASN A 1 92 ? -2.059 -3.700 -2.606 1.00 98.56 92 ASN A N 1
ATOM 702 C CA . ASN A 1 92 ? -2.284 -3.124 -3.931 1.00 98.56 92 ASN A CA 1
ATOM 703 C C . ASN A 1 92 ? -2.159 -1.599 -3.911 1.00 98.56 92 ASN A C 1
ATOM 705 O O . ASN A 1 92 ? -1.552 -1.020 -4.811 1.00 98.56 92 ASN A O 1
ATOM 709 N N . GLU A 1 93 ? -2.669 -0.948 -2.868 1.00 98.56 93 GLU A N 1
ATOM 710 C CA . GLU A 1 93 ? -2.571 0.502 -2.732 1.00 98.56 93 GLU A CA 1
ATOM 711 C C . GLU A 1 93 ? -1.129 0.961 -2.469 1.00 98.56 93 GLU A C 1
ATOM 713 O O . GLU A 1 93 ? -0.640 1.896 -3.106 1.00 98.56 93 GLU A O 1
ATOM 718 N N . LEU A 1 94 ? -0.385 0.240 -1.626 1.00 98.56 94 LEU A N 1
ATOM 719 C CA . LEU A 1 94 ? 1.046 0.484 -1.433 1.00 98.56 94 LEU A CA 1
ATOM 720 C C . LEU A 1 94 ? 1.846 0.267 -2.726 1.00 98.56 94 LEU A C 1
ATOM 722 O O . LEU A 1 94 ? 2.783 1.017 -3.010 1.00 98.56 94 LEU A O 1
ATOM 726 N N . GLN A 1 95 ? 1.478 -0.728 -3.534 1.00 98.62 95 GLN A N 1
ATOM 727 C CA . GLN A 1 95 ? 2.095 -0.951 -4.840 1.00 98.62 95 GLN A CA 1
ATOM 728 C C . GLN A 1 95 ? 1.759 0.179 -5.821 1.00 98.62 95 GLN A C 1
ATOM 730 O O . GLN A 1 95 ? 2.649 0.658 -6.526 1.00 98.62 95 GLN A O 1
ATOM 735 N N . ARG A 1 96 ? 0.511 0.657 -5.839 1.00 98.75 96 ARG A N 1
ATOM 736 C CA . ARG A 1 96 ? 0.087 1.809 -6.647 1.00 98.75 96 ARG A CA 1
ATOM 737 C C . ARG A 1 96 ? 0.889 3.062 -6.289 1.00 98.75 96 ARG A C 1
ATOM 739 O O . ARG A 1 96 ? 1.375 3.746 -7.188 1.00 98.75 96 ARG A O 1
ATOM 746 N N . ILE A 1 97 ? 1.081 3.328 -4.994 1.00 98.75 97 ILE A N 1
ATOM 747 C CA . ILE A 1 97 ? 1.903 4.446 -4.499 1.00 98.75 97 ILE A CA 1
ATOM 748 C C . ILE A 1 97 ? 3.353 4.315 -4.973 1.00 98.75 97 ILE A C 1
ATOM 750 O O . ILE A 1 97 ? 3.932 5.300 -5.435 1.00 98.75 97 ILE A O 1
ATOM 754 N N . ALA A 1 98 ? 3.928 3.111 -4.891 1.00 98.50 98 ALA A N 1
ATOM 755 C CA . ALA A 1 98 ? 5.278 2.853 -5.383 1.00 98.50 98 ALA A CA 1
ATOM 756 C C . ALA A 1 98 ? 5.382 3.136 -6.888 1.00 98.50 98 ALA A C 1
ATOM 758 O O . ALA A 1 98 ? 6.268 3.876 -7.304 1.00 98.50 98 ALA A O 1
ATOM 759 N N . ILE A 1 99 ? 4.455 2.616 -7.700 1.00 98.44 99 ILE A N 1
ATOM 760 C CA . ILE A 1 99 ? 4.422 2.839 -9.157 1.00 98.44 99 ILE A CA 1
ATOM 761 C C . ILE A 1 99 ? 4.337 4.335 -9.483 1.00 98.44 99 ILE A C 1
ATOM 763 O O . ILE A 1 99 ? 5.096 4.819 -10.318 1.00 98.44 99 ILE A O 1
ATOM 767 N N . ALA A 1 100 ? 3.476 5.078 -8.785 1.00 98.38 100 ALA A N 1
ATOM 768 C CA . ALA A 1 100 ? 3.338 6.525 -8.954 1.00 98.38 100 ALA A CA 1
ATOM 769 C C . ALA A 1 100 ? 4.561 7.331 -8.465 1.00 98.38 100 ALA A C 1
ATOM 771 O O . ALA A 1 100 ? 4.660 8.519 -8.752 1.00 98.38 100 ALA A O 1
ATOM 772 N N . SER A 1 101 ? 5.482 6.698 -7.730 1.00 97.69 101 SER A N 1
ATOM 773 C CA . SER A 1 101 ? 6.658 7.325 -7.112 1.00 97.69 101 SER A CA 1
ATOM 774 C C . SER A 1 101 ? 7.960 6.662 -7.574 1.00 97.69 101 SER A C 1
ATOM 776 O O . SER A 1 101 ? 8.828 6.332 -6.767 1.00 97.69 101 SER A O 1
ATOM 778 N N . ASN A 1 102 ? 8.090 6.438 -8.883 1.00 96.56 102 ASN A N 1
ATOM 779 C CA . ASN A 1 102 ? 9.283 5.875 -9.532 1.00 96.56 102 ASN A CA 1
ATOM 780 C C . ASN A 1 102 ? 9.669 4.471 -9.028 1.00 96.56 102 ASN A C 1
ATOM 782 O O . ASN A 1 102 ? 10.843 4.113 -8.974 1.00 96.56 102 ASN A O 1
ATOM 786 N N . GLY A 1 103 ? 8.682 3.670 -8.636 1.00 97.44 103 GLY A N 1
ATOM 787 C CA . GLY A 1 103 ? 8.881 2.300 -8.166 1.00 97.44 103 GLY A CA 1
ATOM 788 C C . GLY A 1 103 ? 9.433 2.184 -6.743 1.00 97.44 103 GLY A C 1
ATOM 789 O O . GLY A 1 103 ? 9.754 1.074 -6.324 1.00 97.44 103 GLY A O 1
ATOM 790 N N . THR A 1 104 ? 9.536 3.279 -5.980 1.00 96.75 104 THR A N 1
ATOM 791 C CA . THR A 1 104 ? 10.119 3.261 -4.632 1.00 96.75 104 THR A CA 1
ATOM 792 C C . THR A 1 104 ? 9.192 3.847 -3.570 1.00 96.75 104 THR A C 1
ATOM 794 O O . THR A 1 104 ? 8.381 4.736 -3.819 1.00 96.75 104 THR A O 1
ATOM 797 N N . ARG A 1 105 ? 9.328 3.323 -2.350 1.00 97.00 105 ARG A N 1
ATOM 798 C CA . ARG A 1 105 ? 8.754 3.865 -1.106 1.00 97.00 105 ARG A CA 1
ATOM 799 C C . ARG A 1 105 ? 9.833 4.013 -0.028 1.00 97.00 105 ARG A C 1
ATOM 801 O O . ARG A 1 105 ? 9.530 3.990 1.163 1.00 97.00 105 ARG A O 1
ATOM 808 N N . ALA A 1 106 ? 11.098 4.091 -0.448 1.00 95.38 106 ALA A N 1
ATOM 809 C CA . ALA A 1 106 ? 12.234 4.264 0.447 1.00 95.38 106 ALA A CA 1
ATOM 810 C C . ALA A 1 106 ? 12.142 5.597 1.202 1.00 95.38 106 ALA A C 1
ATOM 812 O O . ALA A 1 106 ? 11.551 6.557 0.707 1.00 95.38 106 ALA A O 1
ATOM 813 N N . VAL A 1 107 ? 12.732 5.661 2.394 1.00 93.00 107 VAL A N 1
ATOM 814 C CA . VAL A 1 107 ? 12.802 6.891 3.198 1.00 93.00 107 VAL A CA 1
ATOM 815 C C . VAL A 1 107 ? 13.357 8.068 2.380 1.00 93.00 107 VAL A C 1
ATOM 817 O O . VAL A 1 107 ? 14.145 7.864 1.462 1.00 93.00 107 VAL A O 1
ATOM 820 N N . ASN A 1 108 ? 12.928 9.293 2.696 1.00 91.00 108 ASN A N 1
ATOM 821 C CA . ASN A 1 108 ? 13.285 10.528 1.978 1.00 91.00 108 ASN A CA 1
ATOM 822 C C . ASN A 1 108 ? 12.832 10.591 0.505 1.00 91.00 108 ASN A C 1
ATOM 824 O O . ASN A 1 108 ? 13.288 11.453 -0.242 1.00 91.00 108 ASN A O 1
ATOM 828 N N . THR A 1 109 ? 11.905 9.729 0.077 1.00 93.81 109 THR A N 1
ATOM 829 C CA . THR A 1 109 ? 11.300 9.792 -1.265 1.00 93.81 109 THR A CA 1
ATOM 830 C C . THR A 1 109 ? 9.843 10.253 -1.217 1.00 93.81 109 THR A C 1
ATOM 832 O O . THR A 1 109 ? 9.171 10.155 -0.187 1.00 93.81 109 THR A O 1
ATOM 835 N N . HIS A 1 110 ? 9.311 10.691 -2.363 1.00 96.94 110 HIS A N 1
ATOM 836 C CA . HIS A 1 110 ? 7.882 10.987 -2.512 1.00 96.94 110 HIS A CA 1
ATOM 837 C C . HIS A 1 110 ? 6.995 9.786 -2.131 1.00 96.94 110 HIS A C 1
ATOM 839 O O . HIS A 1 110 ? 5.988 9.950 -1.443 1.00 96.94 110 HIS A O 1
ATOM 845 N N . GLY A 1 111 ? 7.400 8.566 -2.503 1.00 98.00 111 GLY A N 1
ATOM 846 C CA . GLY A 1 111 ? 6.641 7.350 -2.206 1.00 98.00 111 GLY A CA 1
ATOM 847 C C . GLY A 1 111 ? 6.543 7.043 -0.713 1.00 98.00 111 GLY A C 1
ATOM 848 O O . GLY A 1 111 ? 5.526 6.510 -0.269 1.00 98.00 111 GLY A O 1
ATOM 849 N N . PHE A 1 112 ? 7.551 7.418 0.080 1.00 97.38 112 PHE A N 1
ATOM 850 C CA . PHE A 1 112 ? 7.484 7.316 1.540 1.00 97.38 112 PHE A CA 1
ATOM 851 C C . PHE A 1 112 ? 6.445 8.273 2.128 1.00 97.38 112 PHE A C 1
ATOM 853 O O . PHE A 1 112 ? 5.587 7.833 2.892 1.00 97.38 112 PHE A O 1
ATOM 860 N N . ASN A 1 113 ? 6.462 9.547 1.722 1.00 97.56 113 ASN A N 1
ATOM 861 C CA . ASN A 1 113 ? 5.489 10.537 2.196 1.00 97.56 113 ASN A CA 1
ATOM 862 C C . ASN A 1 113 ? 4.056 10.141 1.811 1.00 97.56 113 ASN A C 1
ATOM 864 O O . ASN A 1 113 ? 3.178 10.108 2.669 1.00 97.56 113 ASN A O 1
ATOM 868 N N . ALA A 1 114 ? 3.838 9.721 0.561 1.00 98.50 114 ALA A N 1
ATOM 869 C CA . ALA A 1 114 ? 2.533 9.246 0.103 1.00 98.50 114 ALA A CA 1
ATOM 870 C C . ALA A 1 114 ? 2.056 7.991 0.862 1.00 98.50 114 ALA A C 1
ATOM 872 O O . ALA A 1 114 ? 0.872 7.858 1.168 1.00 98.50 114 ALA A O 1
ATOM 873 N N . THR A 1 115 ? 2.973 7.083 1.212 1.00 98.50 115 THR A N 1
ATOM 874 C CA . THR A 1 115 ? 2.660 5.914 2.052 1.00 98.50 115 THR A CA 1
ATOM 875 C C . THR A 1 115 ? 2.244 6.328 3.460 1.00 98.50 115 THR A C 1
ATOM 877 O O . THR A 1 115 ? 1.269 5.801 3.995 1.00 98.50 115 THR A O 1
ATOM 880 N N . LEU A 1 116 ? 2.971 7.272 4.063 1.00 98.00 116 LEU A N 1
ATOM 881 C CA . LEU A 1 116 ? 2.657 7.799 5.388 1.00 98.00 116 LEU A CA 1
ATOM 882 C C . LEU A 1 116 ? 1.273 8.456 5.404 1.00 98.00 116 LEU A C 1
ATOM 884 O O . LEU A 1 116 ? 0.484 8.186 6.310 1.00 98.00 116 LEU A O 1
ATOM 888 N N . ASP A 1 117 ? 0.968 9.274 4.400 1.00 98.12 117 ASP A N 1
ATOM 889 C CA . ASP A 1 117 ? -0.331 9.934 4.280 1.00 98.12 117 ASP A CA 1
ATOM 890 C C . ASP A 1 117 ? -1.460 8.925 4.082 1.00 98.12 117 ASP A C 1
ATOM 892 O O . ASP A 1 117 ? -2.477 9.015 4.769 1.00 98.12 117 ASP A O 1
ATOM 896 N N . TYR A 1 118 ? -1.267 7.915 3.229 1.00 98.38 118 TYR A N 1
ATOM 897 C CA . TYR A 1 118 ? -2.239 6.838 3.056 1.00 98.38 118 TYR A CA 1
ATOM 898 C C . TYR A 1 118 ? -2.563 6.136 4.380 1.00 98.38 118 TYR A C 1
ATOM 900 O O . TYR A 1 118 ? -3.731 6.043 4.755 1.00 98.38 118 TYR A O 1
ATOM 908 N N . ILE A 1 119 ? -1.542 5.691 5.120 1.00 98.06 119 ILE A N 1
ATOM 909 C CA . ILE A 1 119 ? -1.733 4.971 6.387 1.00 98.06 119 ILE A CA 1
ATOM 910 C C . ILE A 1 119 ? -2.429 5.863 7.417 1.00 98.06 119 ILE A C 1
ATOM 912 O O . ILE A 1 119 ? -3.376 5.434 8.074 1.00 98.06 119 ILE A O 1
ATOM 916 N N . VAL A 1 120 ? -1.984 7.111 7.562 1.00 98.00 120 VAL A N 1
ATOM 917 C CA . VAL A 1 120 ? -2.534 8.036 8.562 1.00 98.00 120 VAL A CA 1
ATOM 918 C C . VAL A 1 120 ? -3.984 8.375 8.246 1.00 98.00 120 VAL A C 1
ATOM 920 O O . VAL A 1 120 ? -4.825 8.329 9.146 1.00 98.00 120 VAL A O 1
ATOM 923 N N . ASN A 1 121 ? -4.290 8.658 6.979 1.00 97.81 121 ASN A N 1
ATOM 924 C CA . ASN A 1 121 ? -5.651 8.944 6.542 1.00 97.81 121 ASN A CA 1
ATOM 925 C C . ASN A 1 121 ? -6.543 7.716 6.715 1.00 97.81 121 ASN A C 1
ATOM 927 O O . ASN A 1 121 ? -7.646 7.840 7.241 1.00 97.81 121 ASN A O 1
ATOM 931 N N . TYR A 1 122 ? -6.055 6.528 6.349 1.00 97.69 122 TYR A N 1
ATOM 932 C CA . TYR A 1 122 ? -6.807 5.289 6.503 1.00 97.69 122 TYR A CA 1
ATOM 933 C C . TYR A 1 122 ? -7.150 5.007 7.968 1.00 97.69 122 TYR A C 1
ATOM 935 O O . TYR A 1 122 ? -8.319 4.799 8.290 1.00 97.69 122 TYR A O 1
ATOM 943 N N . LEU A 1 123 ? -6.156 5.048 8.860 1.00 97.56 123 LEU A N 1
ATOM 944 C CA . LEU A 1 123 ? -6.365 4.796 10.286 1.00 97.56 123 LEU A CA 1
ATOM 945 C C . LEU A 1 123 ? -7.298 5.836 10.909 1.00 97.56 123 LEU A C 1
ATOM 947 O O . LEU A 1 123 ? -8.206 5.465 11.646 1.00 97.56 123 LEU A O 1
ATOM 951 N N . THR A 1 124 ? -7.117 7.117 10.586 1.00 97.12 124 THR A N 1
ATOM 952 C CA . THR A 1 124 ? -7.954 8.192 11.143 1.00 97.12 124 THR A CA 1
ATOM 953 C C . THR A 1 124 ? -9.399 8.114 10.640 1.00 97.12 124 THR A C 1
ATOM 955 O O . THR A 1 124 ? -10.318 8.401 11.398 1.00 97.12 124 THR A O 1
ATOM 958 N N . ALA A 1 125 ? -9.618 7.723 9.380 1.00 97.00 125 ALA A N 1
ATOM 959 C CA . ALA A 1 125 ? -10.953 7.691 8.782 1.00 97.00 125 ALA A CA 1
ATOM 960 C C . ALA A 1 125 ? -11.739 6.403 9.075 1.00 97.00 125 ALA A C 1
ATOM 962 O O . ALA A 1 125 ? -12.965 6.442 9.111 1.00 97.00 125 ALA A O 1
ATOM 963 N N . ASN A 1 126 ? -11.059 5.267 9.261 1.00 95.81 126 ASN A N 1
ATOM 964 C CA . ASN A 1 126 ? -11.708 3.948 9.314 1.00 95.81 126 ASN A CA 1
ATOM 965 C C . ASN A 1 126 ? -11.599 3.262 10.682 1.00 95.81 126 ASN A C 1
ATOM 967 O O . ASN A 1 126 ? -12.082 2.145 10.854 1.00 95.81 126 ASN A O 1
ATOM 971 N N . THR A 1 127 ? -10.952 3.895 11.662 1.00 94.44 127 THR A N 1
ATOM 972 C CA . THR A 1 127 ? -10.766 3.324 13.000 1.00 94.44 127 THR A CA 1
ATOM 973 C C . THR A 1 127 ? -10.975 4.378 14.082 1.00 94.44 127 THR A C 1
ATOM 975 O O . THR A 1 127 ? -11.003 5.572 13.813 1.00 94.44 127 THR A O 1
ATOM 978 N N . ASN A 1 128 ? -11.050 3.934 15.336 1.00 96.44 128 ASN A N 1
ATOM 979 C CA . ASN A 1 128 ? -11.091 4.823 16.500 1.00 96.44 128 ASN A CA 1
ATOM 980 C C . ASN A 1 128 ? -9.690 5.089 17.087 1.00 96.44 128 ASN A C 1
ATOM 982 O O . ASN A 1 128 ? -9.555 5.395 18.274 1.00 96.44 128 ASN A O 1
ATOM 986 N N . TYR A 1 129 ? -8.627 4.900 16.300 1.00 97.19 129 TYR A N 1
ATOM 987 C CA . TYR A 1 129 ? -7.259 5.061 16.782 1.00 97.19 129 TYR A CA 1
ATOM 988 C C . TYR A 1 129 ? -6.851 6.529 16.900 1.00 97.19 129 TYR A C 1
ATOM 990 O O . TYR A 1 129 ? -7.139 7.362 16.045 1.00 97.19 129 TYR A O 1
ATOM 998 N N . LYS A 1 130 ? -6.090 6.830 17.956 1.00 96.75 130 LYS A N 1
ATOM 999 C CA . LYS A 1 130 ? -5.368 8.097 18.096 1.00 96.75 130 LYS A CA 1
ATOM 1000 C C . LYS A 1 130 ? -4.006 7.959 17.420 1.00 96.75 130 LYS A C 1
ATOM 1002 O O . LYS A 1 130 ? -3.107 7.321 17.965 1.00 96.75 130 LYS A O 1
ATOM 1007 N N . VAL A 1 131 ? -3.868 8.529 16.228 1.00 97.19 131 VAL A N 1
ATOM 1008 C CA . VAL A 1 131 ? -2.643 8.434 15.423 1.00 97.19 131 VAL A CA 1
ATOM 1009 C C . VAL A 1 131 ? -1.666 9.549 15.812 1.00 97.19 131 VAL A C 1
ATOM 1011 O O . VAL A 1 131 ? -2.018 10.722 15.759 1.00 97.19 131 VAL A O 1
ATOM 1014 N N . ASN A 1 132 ? -0.427 9.193 16.165 1.00 97.12 132 ASN A N 1
ATOM 1015 C CA . ASN A 1 132 ? 0.658 10.140 16.453 1.00 97.12 132 ASN A CA 1
ATOM 1016 C C . ASN A 1 132 ? 1.835 9.899 15.496 1.00 97.12 132 ASN A C 1
ATOM 1018 O O . ASN A 1 132 ? 2.231 8.751 15.291 1.00 97.12 132 ASN A O 1
ATOM 1022 N N . LYS A 1 133 ? 2.414 10.969 14.935 1.00 95.44 133 LYS A N 1
ATOM 1023 C CA . LYS A 1 133 ? 3.613 10.900 14.081 1.00 95.44 133 LYS A CA 1
ATOM 1024 C C . LYS A 1 133 ? 4.838 11.345 14.880 1.00 95.44 133 LYS A C 1
ATOM 1026 O O . LYS A 1 133 ? 4.882 12.483 15.336 1.00 95.44 133 LYS A O 1
ATOM 1031 N N . ASN A 1 134 ? 5.833 10.468 15.003 1.00 96.69 134 ASN A N 1
ATOM 1032 C CA . ASN A 1 134 ? 7.123 10.781 15.618 1.00 96.69 134 ASN A CA 1
ATOM 1033 C C . ASN A 1 134 ? 8.211 10.746 14.547 1.00 96.69 134 ASN A C 1
ATOM 1035 O O . ASN A 1 134 ? 8.383 9.731 13.872 1.00 96.69 134 ASN A O 1
ATOM 1039 N N . TYR A 1 135 ? 8.938 11.848 14.400 1.00 94.00 135 TYR A N 1
ATOM 1040 C CA . TYR A 1 135 ? 9.979 11.988 13.387 1.00 94.00 135 TYR A CA 1
ATOM 1041 C C . TYR A 1 135 ? 11.352 11.691 13.981 1.00 94.00 135 TYR A C 1
ATOM 1043 O O . TYR A 1 135 ? 11.640 12.043 15.125 1.00 94.00 135 TYR A O 1
ATOM 1051 N N . PHE A 1 136 ? 12.208 11.060 13.185 1.00 93.81 136 PHE A N 1
ATOM 1052 C CA . PHE A 1 136 ? 13.597 10.789 13.528 1.00 93.81 136 PHE A CA 1
ATOM 1053 C C . PHE A 1 136 ? 14.470 10.912 12.282 1.00 93.81 136 PHE A C 1
ATOM 1055 O O . PHE A 1 136 ? 13.994 10.783 11.154 1.00 93.81 136 PHE A O 1
ATOM 1062 N N . TYR A 1 137 ? 15.756 11.171 12.497 1.00 91.62 137 TYR A N 1
ATOM 1063 C CA . TYR A 1 137 ? 16.720 11.295 11.413 1.00 91.62 137 TYR A CA 1
ATOM 1064 C C . TYR A 1 137 ? 17.199 9.923 10.955 1.00 91.62 137 TYR A C 1
ATOM 1066 O O . TYR A 1 137 ? 17.533 9.062 11.772 1.00 91.62 137 TYR A O 1
ATOM 1074 N N . VAL A 1 138 ? 17.285 9.748 9.640 1.00 88.44 138 VAL A N 1
ATOM 1075 C CA . VAL A 1 138 ? 17.859 8.558 9.012 1.00 88.44 138 VAL A CA 1
ATOM 1076 C C . VAL A 1 138 ? 19.121 8.970 8.272 1.00 88.44 138 VAL A C 1
ATOM 1078 O O . VAL A 1 138 ? 19.128 9.972 7.559 1.00 88.44 138 VAL A O 1
ATOM 1081 N N . ARG A 1 139 ? 20.201 8.207 8.462 1.00 85.00 139 ARG A N 1
ATOM 1082 C CA . ARG A 1 139 ? 21.389 8.329 7.617 1.00 85.00 139 ARG A CA 1
ATOM 1083 C C . ARG A 1 139 ? 21.067 7.732 6.257 1.00 85.00 139 ARG A C 1
ATOM 1085 O O . ARG A 1 139 ? 20.641 6.583 6.188 1.00 85.00 139 ARG A O 1
ATOM 1092 N N . ASP A 1 140 ? 21.273 8.515 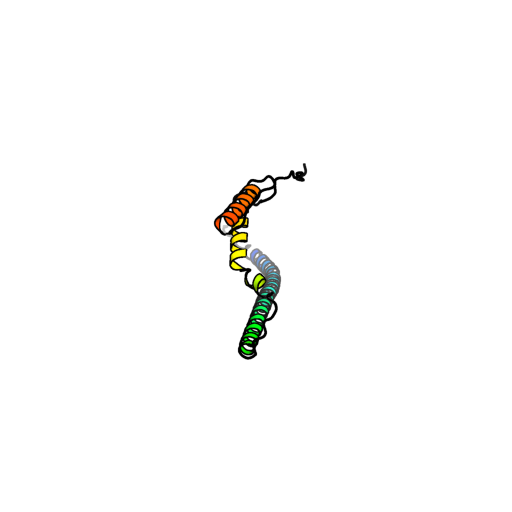5.209 1.00 75.19 140 ASP A N 1
ATOM 1093 C CA . ASP A 1 140 ? 21.205 7.990 3.858 1.00 75.19 140 ASP A CA 1
ATOM 1094 C C . ASP A 1 140 ? 22.432 7.106 3.608 1.00 75.19 140 ASP A C 1
ATOM 1096 O O . ASP A 1 140 ? 23.563 7.488 3.919 1.00 75.19 140 ASP A O 1
ATOM 1100 N N . PHE A 1 141 ? 22.184 5.900 3.109 1.00 73.44 141 PHE A N 1
ATOM 1101 C CA . PHE A 1 141 ? 23.224 4.953 2.718 1.00 73.44 141 PHE A CA 1
ATOM 1102 C C . PHE A 1 141 ? 23.287 4.794 1.198 1.00 73.44 141 PHE A C 1
ATOM 1104 O O . PHE A 1 141 ? 23.978 3.892 0.725 1.00 73.44 141 PHE A O 1
ATOM 1111 N N . ALA A 1 142 ? 22.582 5.633 0.427 1.00 65.69 142 ALA A N 1
ATOM 1112 C CA . ALA A 1 142 ? 22.814 5.758 -1.003 1.00 65.69 142 ALA A CA 1
ATOM 1113 C C . ALA A 1 142 ? 24.273 6.198 -1.223 1.00 65.69 142 ALA A C 1
ATOM 1115 O O . ALA A 1 142 ? 24.668 7.326 -0.938 1.00 65.69 142 ALA A O 1
ATOM 1116 N N . ILE A 1 143 ? 25.093 5.232 -1.627 1.00 53.84 143 ILE A N 1
ATOM 1117 C CA . ILE A 1 143 ? 26.531 5.368 -1.832 1.00 53.84 143 ILE A CA 1
ATOM 1118 C C . ILE A 1 143 ? 26.763 6.178 -3.112 1.00 53.84 143 ILE A C 1
ATOM 1120 O O . ILE A 1 143 ? 26.265 5.761 -4.150 1.00 53.84 143 ILE A O 1
ATOM 1124 N N . GLY A 1 144 ? 27.560 7.251 -3.005 1.00 45.91 144 GLY A N 1
ATOM 1125 C CA . GLY A 1 144 ? 28.531 7.710 -4.019 1.00 45.91 144 GLY A CA 1
ATOM 1126 C C . GLY A 1 144 ? 28.001 8.168 -5.368 1.00 45.91 144 GLY A C 1
ATOM 1127 O O . GLY A 1 144 ? 27.742 7.291 -6.217 1.00 45.91 144 GLY A O 1
#

Organism: NCBI:txid392030

Radius of gyration: 33.42 Å; chains: 1; bounding box: 51×46×111 Å

Foldseek 3Di:
DDDDDDDPPDDPVVVVVVVVVVVVVVVVVVVVVVVVVVVVVVVVVVVVVVVVVVVVVVVVVVVPPDDDDDDDPPPVPPVVPDDVVVVVVLVVVLQVLCVVFVNDCDPPGSSVVVNVCVVVCCCVVPHPDDDDDDDDDDDDPPDD

Secondary structure (DSSP, 8-state):
---------SSHHHHHHHHHHHHHHHHHHHHHHHHHHHHHHHHHHHHHHHHHHHHHHHHHHHHTSSS------S-TTHHHH--HHHHHHHHHHHHHHHHHTTT---TTSHHHHHHHHHHHHHHHHHS-----------------

pLDDT: mean 74.25, std 19.44, range [41.72, 98.75]

Sequence (144 aa):
MRSDEATHINHDRNVDKTVKYAKLILPILGISLILGTVVIALSIATLMKVNKKADEILYSSEKSIIISKAAKPSESTLTASIRIDEVMTYLNELQRIAIASNGTRAVNTH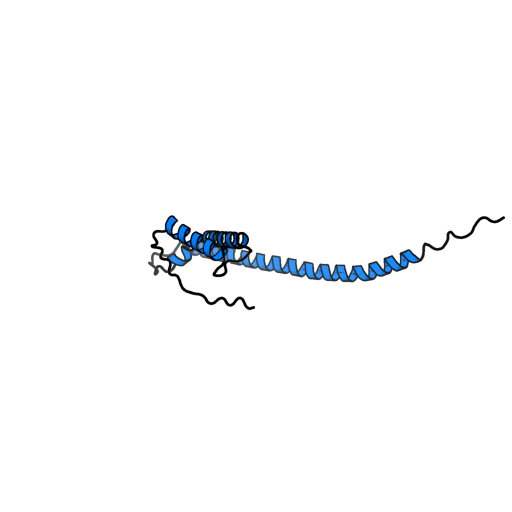GFNATLDYIVNYLTANTNYKVNKNYFYVRDFAIG